Protein AF-A0A353IL69-F1 (afdb_monomer_lite)

Structure (mmCIF, N/CA/C/O backbone):
data_AF-A0A353IL69-F1
#
_entry.id   AF-A0A353IL69-F1
#
loop_
_atom_site.group_PDB
_atom_site.id
_atom_site.type_symbol
_atom_site.label_atom_id
_atom_site.label_alt_id
_atom_site.label_comp_id
_atom_site.label_asym_id
_atom_site.label_entity_id
_atom_site.label_seq_id
_atom_site.pdbx_PDB_ins_code
_atom_site.Cartn_x
_atom_site.Cartn_y
_atom_site.Cartn_z
_atom_site.occupancy
_atom_site.B_iso_or_equiv
_atom_site.auth_seq_id
_atom_site.auth_comp_id
_atom_site.auth_asym_id
_atom_site.auth_atom_id
_atom_site.pdbx_PDB_model_num
ATOM 1 N N . THR A 1 1 ? 11.660 -8.469 10.070 1.00 73.81 1 THR A N 1
ATOM 2 C CA . THR A 1 1 ? 12.323 -8.758 8.776 1.00 73.81 1 THR A CA 1
ATOM 3 C C . THR A 1 1 ? 11.275 -8.730 7.670 1.00 73.81 1 THR A C 1
ATOM 5 O O . THR A 1 1 ? 10.100 -8.648 7.994 1.00 73.81 1 THR A O 1
ATOM 8 N N . CYS A 1 2 ? 11.642 -8.746 6.382 1.00 82.44 2 CYS A N 1
ATOM 9 C CA . CYS A 1 2 ? 10.623 -8.758 5.315 1.00 82.44 2 CYS A CA 1
ATOM 10 C C . CYS A 1 2 ? 9.680 -9.972 5.440 1.00 82.44 2 CYS A C 1
ATOM 12 O O . CYS A 1 2 ? 8.455 -9.845 5.418 1.00 82.44 2 CYS A O 1
ATOM 14 N N . ASP A 1 3 ? 10.271 -11.144 5.672 1.00 81.12 3 ASP A N 1
ATOM 15 C CA . ASP A 1 3 ? 9.542 -12.410 5.746 1.00 81.12 3 ASP A CA 1
ATOM 16 C C . ASP A 1 3 ? 8.871 -12.646 7.107 1.00 81.12 3 ASP A C 1
ATOM 18 O O . ASP A 1 3 ? 8.031 -13.533 7.231 1.00 81.12 3 ASP A O 1
ATOM 22 N N . SER A 1 4 ? 9.188 -11.848 8.137 1.00 70.44 4 SER A N 1
ATOM 23 C CA . SER A 1 4 ? 8.471 -11.957 9.405 1.00 70.44 4 SER A CA 1
ATOM 24 C C . SER A 1 4 ? 7.059 -11.425 9.219 1.00 70.44 4 SER A C 1
ATOM 26 O O . SER A 1 4 ? 6.862 -10.214 9.104 1.00 70.44 4 SER A O 1
ATOM 28 N N . VAL A 1 5 ? 6.078 -12.321 9.232 1.00 60.97 5 VAL A N 1
ATOM 29 C CA . VAL A 1 5 ? 4.689 -11.951 9.495 1.00 60.97 5 VAL A CA 1
ATOM 30 C C . VAL A 1 5 ? 4.682 -11.329 10.889 1.00 60.97 5 VAL A C 1
ATOM 32 O O . VAL A 1 5 ? 5.055 -12.008 11.850 1.00 60.97 5 VAL A O 1
ATOM 35 N N . PRO A 1 6 ? 4.346 -10.038 11.031 1.00 54.38 6 PRO A N 1
ATOM 36 C CA . PRO A 1 6 ? 4.229 -9.483 12.355 1.00 54.38 6 PRO A CA 1
ATOM 37 C C . PRO A 1 6 ? 3.057 -10.203 13.005 1.00 54.38 6 PRO A C 1
ATOM 39 O O . PRO A 1 6 ? 2.037 -10.390 12.336 1.00 54.38 6 PRO A O 1
ATOM 42 N N . PRO A 1 7 ? 3.203 -10.699 14.241 1.00 52.44 7 PRO A N 1
ATOM 43 C CA . PRO A 1 7 ? 2.152 -11.476 14.867 1.00 52.44 7 PRO A CA 1
ATOM 44 C C . PRO A 1 7 ? 0.869 -10.641 14.876 1.00 52.44 7 PRO A C 1
ATOM 46 O O . PRO A 1 7 ? 0.732 -9.697 15.650 1.00 52.44 7 PRO A O 1
ATOM 49 N N . LEU A 1 8 ? -0.078 -11.017 14.007 1.00 49.97 8 LEU A N 1
ATOM 50 C CA . LEU A 1 8 ? -1.437 -10.466 13.952 1.00 49.97 8 LEU A CA 1
ATOM 51 C C . LEU A 1 8 ? -2.196 -10.732 15.267 1.00 49.97 8 LEU A C 1
ATOM 53 O O . LEU A 1 8 ? -3.275 -10.194 15.482 1.00 49.97 8 LEU A O 1
ATOM 57 N N . ALA A 1 9 ? -1.614 -11.567 16.133 1.00 47.19 9 ALA A N 1
ATOM 58 C CA . ALA A 1 9 ? -2.151 -12.075 17.383 1.00 47.19 9 ALA A CA 1
ATOM 59 C C . ALA A 1 9 ? -1.579 -11.387 18.639 1.00 47.19 9 ALA A C 1
ATOM 61 O O . ALA A 1 9 ? -1.637 -11.966 19.722 1.00 47.19 9 ALA A O 1
ATOM 62 N N . GLN A 1 10 ? -1.015 -10.178 18.538 1.00 51.50 10 GLN A N 1
ATOM 63 C CA . GLN A 1 10 ? -0.778 -9.394 19.752 1.00 51.50 10 GLN A CA 1
ATOM 64 C C . GLN A 1 10 ? -2.104 -8.782 20.223 1.00 51.50 10 GLN A C 1
ATOM 66 O O . GLN A 1 10 ? -2.706 -7.930 19.570 1.00 51.50 10 GLN A O 1
ATOM 71 N N . VAL A 1 11 ? -2.583 -9.296 21.352 1.00 49.19 11 VAL A N 1
ATOM 72 C CA . VAL A 1 11 ? -3.770 -8.832 22.069 1.00 49.19 11 VAL A CA 1
ATOM 73 C C . VAL A 1 11 ? -3.507 -7.398 22.549 1.00 49.19 11 VAL A C 1
ATOM 75 O O . VAL A 1 11 ? -2.593 -7.185 23.336 1.00 49.19 11 VAL A O 1
ATOM 78 N N . GLY A 1 12 ? -4.287 -6.423 22.067 1.00 57.62 12 GLY A N 1
ATOM 79 C CA . GLY A 1 12 ? -4.243 -5.027 22.538 1.00 57.62 12 GLY A CA 1
ATOM 80 C C . GLY A 1 12 ? -3.531 -4.003 21.644 1.00 57.62 12 GLY A C 1
ATOM 81 O O . GLY A 1 12 ? -3.362 -2.873 22.082 1.00 57.62 12 GLY A O 1
ATOM 82 N N . VAL A 1 13 ? -3.135 -4.356 20.417 1.00 67.62 13 VAL A N 1
ATOM 83 C CA . VAL A 1 13 ? -2.395 -3.435 19.531 1.00 67.62 13 VAL A CA 1
ATOM 84 C C . VAL A 1 13 ? -3.335 -2.418 18.878 1.00 67.62 13 VAL A C 1
ATOM 86 O O . VAL A 1 13 ? -4.316 -2.813 18.234 1.00 67.62 13 VAL A O 1
ATOM 89 N N . THR A 1 14 ? -3.044 -1.122 19.023 1.00 86.19 14 THR A N 1
ATOM 90 C CA . THR A 1 14 ? -3.870 -0.049 18.443 1.00 86.19 14 THR A CA 1
ATOM 91 C C . THR A 1 14 ? -3.808 -0.053 16.911 1.00 86.19 14 THR A C 1
ATOM 93 O O . THR A 1 14 ? -2.955 -0.702 16.292 1.00 86.19 14 THR A O 1
ATOM 96 N N . LYS A 1 15 ? -4.725 0.678 16.261 1.00 84.88 15 LYS A N 1
ATOM 97 C CA . LYS A 1 15 ? -4.700 0.861 14.799 1.00 84.88 15 LYS A CA 1
ATOM 98 C C . LYS A 1 15 ? -3.337 1.404 14.352 1.00 84.88 15 LYS A C 1
ATOM 100 O O . LYS A 1 15 ? -2.767 0.910 13.382 1.00 84.88 15 LYS A O 1
ATOM 105 N N . GLU A 1 16 ? -2.806 2.376 15.084 1.00 86.94 16 GLU A N 1
ATOM 106 C CA . GLU A 1 16 ? -1.546 3.062 14.803 1.00 86.94 16 GLU A CA 1
ATOM 107 C C . GLU A 1 16 ? -0.351 2.116 14.935 1.00 86.94 16 GLU A C 1
ATOM 109 O O . GLU A 1 16 ? 0.489 2.054 14.040 1.00 86.94 16 GLU A O 1
ATOM 114 N N . GLU A 1 17 ? -0.298 1.316 15.999 1.00 86.25 17 GLU A N 1
ATOM 115 C CA . GLU A 1 17 ? 0.778 0.341 16.205 1.00 86.25 17 GLU A CA 1
ATOM 116 C C . GLU A 1 17 ? 0.763 -0.768 15.143 1.00 86.25 17 GLU A C 1
ATOM 118 O O . GLU A 1 17 ? 1.816 -1.211 14.669 1.00 86.25 17 GLU A O 1
ATOM 123 N N . ARG A 1 18 ? -0.432 -1.199 14.712 1.00 86.88 18 ARG A N 1
ATOM 124 C CA . ARG A 1 18 ? -0.575 -2.144 13.598 1.00 86.88 18 ARG A CA 1
ATOM 125 C C . ARG A 1 18 ? -0.009 -1.550 12.308 1.00 86.88 18 ARG A C 1
ATOM 127 O O . ARG A 1 18 ? 0.718 -2.242 11.595 1.00 86.88 18 ARG A O 1
ATOM 134 N N . LEU A 1 19 ? -0.322 -0.287 12.016 1.00 90.44 19 LEU A N 1
ATOM 135 C CA . LEU A 1 19 ? 0.185 0.418 10.838 1.00 90.44 19 LEU A CA 1
ATOM 136 C C . LEU A 1 19 ? 1.703 0.639 10.902 1.00 90.44 19 LEU A C 1
ATOM 138 O O . LEU A 1 19 ? 2.368 0.403 9.897 1.00 90.44 19 LEU A O 1
ATOM 142 N N . ASP A 1 20 ? 2.271 1.009 12.056 1.00 89.56 20 ASP A N 1
ATOM 143 C CA . ASP A 1 20 ? 3.727 1.170 12.223 1.00 89.56 20 ASP A CA 1
ATOM 144 C C . ASP A 1 20 ? 4.469 -0.151 11.982 1.00 89.56 20 ASP A C 1
ATOM 146 O O . ASP A 1 20 ? 5.483 -0.200 11.281 1.00 89.56 20 ASP A O 1
ATOM 150 N N . ASN A 1 21 ? 3.933 -1.259 12.497 1.00 89.12 21 ASN A N 1
ATOM 151 C CA . ASN A 1 21 ? 4.545 -2.564 12.293 1.00 89.12 21 ASN A CA 1
ATOM 152 C C . ASN A 1 21 ? 4.521 -2.983 10.810 1.00 89.12 21 ASN A C 1
ATOM 154 O O . ASN A 1 21 ? 5.544 -3.396 10.251 1.00 89.12 21 ASN A O 1
ATOM 158 N N . LEU A 1 22 ? 3.374 -2.806 10.147 1.00 92.00 22 LEU A N 1
ATOM 159 C CA . LEU A 1 22 ? 3.250 -3.045 8.708 1.00 92.00 22 LEU A CA 1
ATOM 160 C C . LEU A 1 22 ? 4.212 -2.156 7.912 1.00 92.00 22 LEU A C 1
ATOM 162 O O . LEU A 1 22 ? 4.920 -2.666 7.045 1.00 92.00 22 LEU A O 1
ATOM 166 N N . LEU A 1 23 ? 4.324 -0.872 8.261 1.00 92.56 23 LEU A N 1
ATOM 167 C CA . LEU A 1 23 ? 5.239 0.064 7.613 1.00 92.56 23 LEU A CA 1
ATOM 168 C C . LEU A 1 23 ? 6.697 -0.401 7.728 1.00 92.56 23 LEU A C 1
ATOM 170 O O . LEU A 1 23 ? 7.407 -0.488 6.723 1.00 92.56 23 LEU A O 1
ATOM 174 N N . ARG A 1 24 ? 7.146 -0.774 8.933 1.00 92.50 24 ARG A N 1
ATOM 175 C CA . ARG A 1 24 ? 8.507 -1.296 9.159 1.00 92.50 24 ARG A CA 1
ATOM 176 C C . ARG A 1 24 ? 8.786 -2.537 8.321 1.00 92.50 24 ARG A C 1
ATOM 178 O O . ARG A 1 24 ? 9.881 -2.674 7.768 1.00 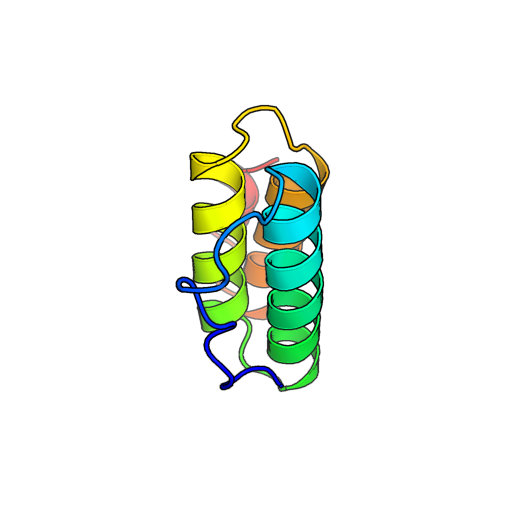92.50 24 ARG A O 1
ATOM 185 N N . ARG A 1 25 ? 7.813 -3.442 8.215 1.00 92.75 25 ARG A N 1
ATOM 186 C CA . ARG A 1 25 ? 7.944 -4.656 7.404 1.00 92.75 25 ARG A CA 1
ATOM 187 C C . ARG A 1 25 ? 7.996 -4.342 5.912 1.00 92.75 25 ARG A C 1
ATOM 189 O O . ARG A 1 25 ? 8.876 -4.867 5.234 1.00 92.75 25 ARG A O 1
ATOM 196 N N . ALA A 1 26 ? 7.111 -3.484 5.413 1.00 92.31 26 ALA A N 1
ATOM 197 C CA . ALA A 1 26 ? 7.080 -3.104 4.005 1.00 92.31 26 ALA A CA 1
ATOM 198 C C . ALA A 1 26 ? 8.407 -2.463 3.578 1.00 92.31 26 ALA A C 1
ATOM 200 O O . ALA A 1 26 ? 9.007 -2.878 2.589 1.00 92.31 26 ALA A O 1
ATOM 201 N N . ILE A 1 27 ? 8.941 -1.545 4.391 1.00 91.25 27 ILE A N 1
ATOM 202 C CA . ILE A 1 27 ? 10.258 -0.933 4.163 1.00 91.25 27 ILE A CA 1
ATOM 203 C C . ILE A 1 27 ? 11.368 -1.993 4.161 1.00 91.25 27 ILE A C 1
ATOM 205 O O . ILE A 1 27 ? 12.278 -1.940 3.332 1.00 91.25 27 ILE A O 1
ATOM 209 N N . ALA A 1 28 ? 11.308 -2.978 5.062 1.00 92.31 28 ALA A N 1
ATOM 210 C CA . ALA A 1 28 ? 12.267 -4.079 5.061 1.00 92.31 28 ALA A CA 1
ATOM 211 C C . ALA A 1 28 ? 12.177 -4.924 3.778 1.00 92.31 28 ALA A C 1
ATOM 213 O O . ALA A 1 28 ? 13.211 -5.365 3.283 1.00 92.31 28 ALA A O 1
ATOM 214 N N . CYS A 1 29 ? 10.980 -5.124 3.221 1.00 90.56 29 CYS A N 1
ATOM 215 C CA . CYS A 1 29 ? 10.788 -5.823 1.949 1.00 90.56 29 CYS A CA 1
ATOM 216 C C . CYS A 1 29 ? 11.317 -5.042 0.749 1.00 90.56 29 CYS A C 1
ATOM 218 O O . CYS A 1 29 ? 12.028 -5.618 -0.073 1.00 90.56 29 CYS A O 1
ATOM 220 N N . VAL A 1 30 ? 11.078 -3.729 0.705 1.00 89.88 30 VAL A N 1
ATOM 221 C CA . VAL A 1 30 ? 11.683 -2.829 -0.289 1.00 89.88 30 VAL A CA 1
ATOM 222 C C . VAL A 1 30 ? 13.211 -2.956 -0.260 1.00 89.88 30 VAL A C 1
ATOM 224 O O . VAL A 1 30 ? 13.836 -3.239 -1.278 1.00 89.88 30 VAL A O 1
ATOM 227 N N . ARG A 1 31 ? 13.826 -2.848 0.926 1.00 88.44 31 ARG A N 1
ATOM 228 C CA . ARG A 1 31 ? 15.289 -2.964 1.092 1.00 88.44 31 ARG A CA 1
ATOM 229 C C . ARG A 1 31 ? 15.838 -4.351 0.759 1.00 88.44 31 ARG A C 1
ATOM 231 O O . ARG A 1 31 ? 16.992 -4.463 0.365 1.00 88.44 31 ARG A O 1
ATOM 238 N N . ALA A 1 32 ? 15.030 -5.393 0.929 1.00 89.25 32 ALA A N 1
ATOM 239 C CA . ALA A 1 32 ? 15.398 -6.767 0.609 1.00 89.25 32 ALA A CA 1
ATOM 240 C C . ALA A 1 32 ? 15.248 -7.107 -0.886 1.00 89.25 32 ALA A C 1
ATOM 242 O O . ALA A 1 32 ? 15.427 -8.267 -1.251 1.00 89.25 32 ALA A O 1
ATOM 243 N N . GLY A 1 33 ? 14.887 -6.142 -1.744 1.00 89.62 33 GLY A N 1
ATOM 244 C CA . GLY A 1 33 ? 14.638 -6.401 -3.163 1.00 89.62 33 GLY A CA 1
ATOM 245 C C . GLY A 1 33 ? 13.381 -7.239 -3.406 1.00 89.62 33 GLY A C 1
ATOM 246 O O . GLY A 1 33 ? 13.274 -7.894 -4.437 1.00 89.62 33 GLY A O 1
ATOM 247 N N . LYS A 1 34 ? 12.429 -7.216 -2.462 1.00 90.50 34 LYS A N 1
ATOM 248 C CA . LYS A 1 34 ? 11.122 -7.887 -2.544 1.00 90.50 34 LYS A CA 1
ATOM 249 C C . LYS A 1 34 ? 9.974 -6.862 -2.604 1.00 90.50 34 LYS A C 1
ATOM 251 O O . LYS A 1 34 ? 9.118 -6.854 -1.715 1.00 90.50 34 LYS A O 1
ATOM 256 N N . PRO A 1 35 ? 9.953 -5.952 -3.593 1.00 88.69 35 PRO A N 1
ATOM 257 C CA . PRO A 1 35 ? 8.953 -4.891 -3.658 1.00 88.69 35 PRO A CA 1
ATOM 258 C C . PRO A 1 35 ? 7.517 -5.398 -3.882 1.00 88.69 35 PRO A C 1
ATOM 260 O O . PRO A 1 35 ? 6.597 -4.747 -3.400 1.00 88.69 35 PRO A O 1
ATOM 263 N N . ASP A 1 36 ? 7.304 -6.580 -4.476 1.00 90.12 36 ASP A N 1
ATOM 264 C CA . ASP A 1 36 ? 5.958 -7.179 -4.592 1.00 90.12 36 ASP A CA 1
ATOM 265 C C . ASP A 1 36 ? 5.329 -7.449 -3.212 1.00 90.12 36 ASP A C 1
ATOM 267 O O . ASP A 1 36 ? 4.190 -7.075 -2.949 1.00 90.12 36 ASP A O 1
ATOM 271 N N . LEU A 1 37 ? 6.108 -7.986 -2.264 1.00 90.81 37 LEU A N 1
ATOM 272 C CA . LEU A 1 37 ? 5.638 -8.161 -0.884 1.00 90.81 37 LEU A CA 1
ATOM 273 C C . LEU A 1 37 ? 5.365 -6.819 -0.198 1.00 90.81 37 LEU A C 1
ATOM 275 O O . LEU A 1 37 ? 4.477 -6.723 0.646 1.00 90.81 37 LEU A O 1
ATOM 279 N N . ALA A 1 38 ? 6.134 -5.779 -0.528 1.00 92.81 38 ALA A N 1
ATOM 280 C CA . ALA A 1 38 ? 5.883 -4.448 0.008 1.00 92.81 38 ALA A CA 1
ATOM 281 C C . ALA A 1 38 ? 4.552 -3.880 -0.508 1.00 92.81 38 ALA A C 1
ATOM 283 O O . ALA A 1 38 ? 3.803 -3.314 0.286 1.00 92.81 38 ALA A O 1
ATOM 284 N N . VAL A 1 39 ? 4.224 -4.085 -1.789 1.00 93.31 39 VAL A N 1
ATOM 285 C CA . VAL A 1 39 ? 2.934 -3.699 -2.383 1.00 93.31 39 VAL A CA 1
ATOM 286 C C . VAL A 1 39 ? 1.761 -4.343 -1.644 1.00 93.31 39 VAL A C 1
ATOM 288 O O . VAL A 1 39 ? 0.806 -3.644 -1.288 1.00 93.31 39 VAL A O 1
ATOM 291 N N . ASP A 1 40 ? 1.841 -5.644 -1.359 1.00 92.62 40 ASP A N 1
ATOM 292 C CA . ASP A 1 40 ? 0.794 -6.358 -0.619 1.00 92.62 40 ASP A CA 1
ATOM 293 C C . ASP A 1 40 ? 0.612 -5.782 0.791 1.00 92.62 40 ASP A C 1
ATOM 295 O O . ASP A 1 40 ? -0.510 -5.563 1.256 1.00 92.62 40 ASP A O 1
ATOM 299 N N . ILE A 1 41 ? 1.720 -5.470 1.469 1.00 94.12 41 ILE A N 1
ATOM 300 C CA . ILE A 1 41 ? 1.686 -4.893 2.815 1.00 94.12 41 ILE A CA 1
ATOM 301 C C . ILE A 1 41 ? 1.094 -3.479 2.794 1.00 94.12 41 ILE A C 1
ATOM 303 O O . ILE A 1 41 ? 0.255 -3.167 3.640 1.00 94.12 41 ILE A O 1
ATOM 307 N N . PHE A 1 42 ? 1.469 -2.629 1.835 1.00 95.19 42 PHE A N 1
ATOM 308 C CA . PHE A 1 42 ? 0.873 -1.296 1.712 1.00 95.19 42 PHE A CA 1
ATOM 309 C C . PHE A 1 42 ? -0.619 -1.367 1.370 1.00 95.19 42 PHE A C 1
ATOM 311 O O . PHE A 1 42 ? -1.409 -0.595 1.908 1.00 95.19 42 PHE A O 1
ATOM 318 N N . SER A 1 43 ? -1.040 -2.346 0.569 1.00 94.25 43 SER A N 1
ATOM 319 C CA . SER A 1 43 ? -2.461 -2.595 0.292 1.00 94.25 43 SER A CA 1
ATOM 320 C C . SER A 1 43 ? -3.232 -3.023 1.549 1.00 94.25 43 SER A C 1
ATOM 322 O O . SER A 1 43 ? -4.365 -2.585 1.768 1.00 94.25 43 SER A O 1
ATOM 324 N N . ALA A 1 44 ? -2.604 -3.800 2.437 1.00 93.19 44 ALA A N 1
ATOM 325 C CA . ALA A 1 44 ? -3.171 -4.108 3.749 1.00 93.19 44 ALA A CA 1
ATOM 326 C C . ALA A 1 44 ? -3.269 -2.858 4.646 1.00 93.19 44 ALA A C 1
ATOM 328 O O . ALA A 1 44 ? -4.278 -2.674 5.325 1.00 93.19 44 ALA A O 1
ATOM 329 N N . MET A 1 45 ? -2.265 -1.970 4.625 1.00 94.62 45 MET A N 1
ATOM 330 C CA . MET A 1 45 ? -2.315 -0.692 5.353 1.00 94.62 45 MET A CA 1
ATOM 331 C C . MET A 1 45 ? -3.464 0.199 4.868 1.00 94.62 45 MET A C 1
ATOM 333 O O . MET A 1 45 ? -4.174 0.753 5.699 1.00 94.62 45 MET A O 1
ATOM 337 N N . ILE A 1 46 ? -3.698 0.271 3.554 1.00 95.19 46 ILE A N 1
ATOM 338 C CA . ILE A 1 46 ? -4.820 1.015 2.955 1.00 95.19 46 ILE A CA 1
ATOM 339 C C . ILE A 1 46 ? -6.169 0.420 3.373 1.00 95.19 46 ILE A C 1
ATOM 341 O O . ILE A 1 46 ? -7.107 1.152 3.669 1.00 95.19 46 ILE A O 1
ATOM 345 N N . THR A 1 47 ? -6.267 -0.909 3.466 1.00 93.00 47 THR A N 1
ATOM 346 C CA . THR A 1 47 ? -7.481 -1.575 3.972 1.00 93.00 47 THR A CA 1
ATOM 347 C C . THR A 1 47 ? -7.775 -1.210 5.433 1.00 93.00 47 THR A C 1
ATOM 349 O O . THR A 1 47 ? -8.933 -1.089 5.823 1.00 93.00 47 THR A O 1
ATOM 352 N N . ILE A 1 48 ? -6.735 -1.036 6.255 1.00 90.94 48 ILE A N 1
ATOM 353 C CA . ILE A 1 48 ? -6.867 -0.642 7.667 1.00 90.94 48 ILE A CA 1
ATOM 354 C C . ILE A 1 48 ? -7.173 0.852 7.799 1.00 90.94 48 ILE A C 1
ATOM 356 O O . ILE A 1 48 ? -7.931 1.261 8.682 1.00 90.94 48 ILE A O 1
ATOM 360 N N . ASP A 1 49 ? -6.550 1.668 6.956 1.00 92.69 49 ASP A N 1
ATOM 361 C CA . ASP A 1 49 ? -6.675 3.114 6.973 1.00 92.69 49 ASP A CA 1
ATOM 362 C C . ASP A 1 49 ? -6.715 3.688 5.553 1.00 92.69 49 ASP A C 1
ATOM 364 O O . ASP A 1 49 ? -5.673 4.038 4.993 1.00 92.69 49 ASP A O 1
ATOM 368 N N . PRO A 1 50 ? -7.917 3.820 4.967 1.00 95.06 50 PRO A N 1
ATOM 369 C CA . PRO A 1 50 ? -8.069 4.315 3.602 1.00 95.06 50 PRO A CA 1
ATOM 370 C C . PRO A 1 50 ? -7.577 5.751 3.393 1.00 95.06 50 PRO A C 1
ATOM 372 O O . PRO A 1 50 ? -7.363 6.140 2.250 1.00 95.06 50 PRO A O 1
ATOM 375 N N . GLY A 1 51 ? -7.404 6.529 4.470 1.00 94.44 51 GLY A N 1
ATOM 376 C CA . GLY A 1 51 ? -6.845 7.885 4.448 1.00 94.44 51 GLY A CA 1
ATOM 377 C C . GLY A 1 51 ? -5.329 7.947 4.664 1.00 94.44 51 GLY A C 1
ATOM 378 O O . GLY A 1 51 ? -4.781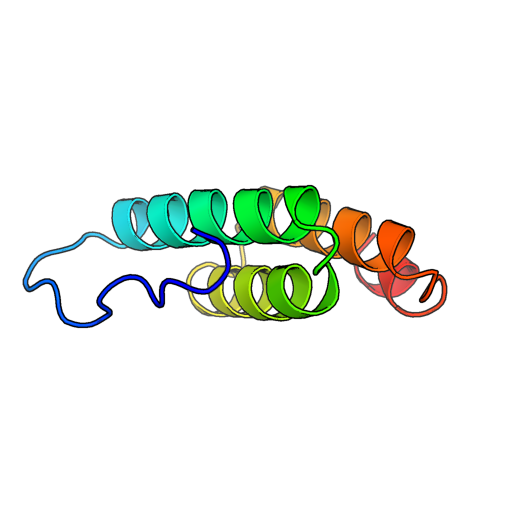 9.037 4.800 1.00 94.44 51 GLY A O 1
ATOM 379 N N . ASN A 1 52 ? -4.633 6.807 4.728 1.00 92.44 52 ASN A N 1
ATOM 380 C CA . ASN A 1 52 ? -3.191 6.777 4.952 1.00 92.44 52 ASN A CA 1
ATOM 381 C C . ASN A 1 52 ? -2.420 7.109 3.669 1.00 92.44 52 ASN A C 1
ATOM 383 O O . ASN A 1 52 ? -1.984 6.221 2.936 1.00 92.44 52 ASN A O 1
ATOM 387 N N . GLU A 1 53 ? -2.210 8.400 3.424 1.00 93.31 53 GLU A N 1
ATOM 388 C CA . GLU A 1 53 ? -1.461 8.920 2.271 1.00 93.31 53 GLU A CA 1
ATOM 389 C C . GLU A 1 53 ? -0.061 8.297 2.144 1.00 93.31 53 GLU A C 1
ATOM 391 O O . GLU A 1 53 ? 0.401 7.986 1.045 1.00 93.31 53 GLU A O 1
ATOM 396 N N . SER A 1 54 ? 0.603 8.034 3.276 1.00 91.50 54 SER A N 1
ATOM 397 C CA . SER A 1 54 ? 1.923 7.396 3.286 1.00 91.50 54 SER A CA 1
ATOM 398 C C . SER A 1 54 ? 1.881 5.966 2.742 1.00 91.50 54 SER A C 1
ATOM 400 O O . SER A 1 54 ? 2.845 5.532 2.112 1.00 91.50 54 SER A O 1
ATOM 402 N N . ALA A 1 55 ? 0.795 5.220 2.953 1.00 93.19 55 ALA A N 1
ATOM 403 C CA . ALA A 1 55 ? 0.653 3.875 2.403 1.00 93.19 55 ALA A CA 1
ATOM 404 C C . ALA A 1 55 ? 0.522 3.904 0.872 1.00 93.19 55 ALA A C 1
ATOM 406 O O . ALA A 1 55 ? 1.198 3.123 0.204 1.00 93.19 55 ALA A O 1
ATOM 407 N N . TYR A 1 56 ? -0.255 4.839 0.313 1.00 94.19 56 TYR A N 1
ATOM 408 C CA . TYR A 1 56 ? -0.360 5.019 -1.142 1.00 94.19 56 TYR A CA 1
ATOM 409 C C . TYR A 1 56 ? 0.970 5.445 -1.761 1.00 94.19 56 TYR A C 1
ATOM 411 O O . TYR A 1 56 ? 1.447 4.793 -2.689 1.00 94.19 56 TYR A O 1
ATOM 419 N N . LEU A 1 57 ? 1.628 6.466 -1.198 1.00 93.62 57 LEU A N 1
ATOM 420 C CA . LEU A 1 57 ? 2.911 6.954 -1.710 1.00 93.62 57 LEU A CA 1
ATOM 421 C C . LEU A 1 57 ? 3.973 5.849 -1.720 1.00 93.62 57 LEU A C 1
ATOM 423 O O . LEU A 1 57 ? 4.708 5.672 -2.693 1.00 93.62 57 LEU A O 1
ATOM 427 N N . ASN A 1 58 ? 4.058 5.076 -0.637 1.00 92.69 58 ASN A N 1
ATOM 428 C CA . ASN A 1 58 ? 5.025 3.991 -0.572 1.00 92.69 58 ASN A CA 1
ATOM 429 C C . ASN A 1 58 ? 4.649 2.804 -1.476 1.00 92.69 58 ASN A C 1
ATOM 431 O O . ASN A 1 58 ? 5.557 2.159 -2.007 1.00 92.69 58 ASN A O 1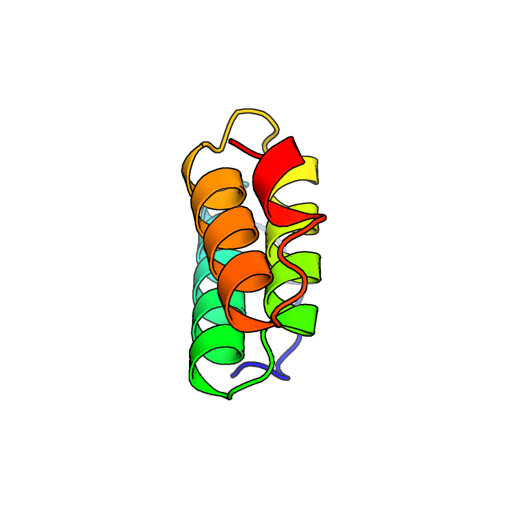
ATOM 435 N N . ARG A 1 59 ? 3.355 2.539 -1.712 1.00 94.31 59 ARG A N 1
ATOM 436 C CA . ARG A 1 59 ? 2.903 1.535 -2.689 1.00 94.31 59 ARG A CA 1
ATOM 437 C C . ARG A 1 59 ? 3.270 1.933 -4.114 1.00 94.31 59 ARG A C 1
ATOM 439 O O . ARG A 1 59 ? 3.861 1.122 -4.823 1.00 94.31 59 ARG A O 1
ATOM 446 N N . ALA A 1 60 ? 3.030 3.188 -4.491 1.00 90.44 60 ALA A N 1
ATOM 447 C CA . ALA A 1 60 ? 3.453 3.736 -5.775 1.00 90.44 60 ALA A CA 1
ATOM 448 C C . ALA A 1 60 ? 4.975 3.606 -5.960 1.00 90.44 60 ALA A C 1
ATOM 450 O O . ALA A 1 60 ? 5.440 3.080 -6.970 1.00 90.44 60 ALA A O 1
ATOM 451 N N . ASN A 1 61 ? 5.764 3.973 -4.944 1.00 89.12 61 ASN A N 1
ATOM 452 C CA . ASN A 1 61 ? 7.220 3.800 -4.971 1.00 89.12 61 ASN A CA 1
ATOM 453 C C . ASN A 1 61 ? 7.644 2.330 -5.127 1.00 89.12 61 ASN A C 1
ATOM 455 O O . ASN A 1 61 ? 8.595 2.041 -5.855 1.00 89.12 61 ASN A O 1
ATOM 459 N N . ALA A 1 62 ? 6.949 1.396 -4.473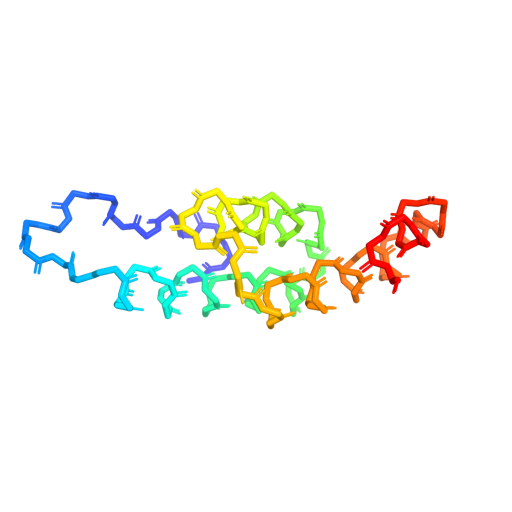 1.00 89.62 62 ALA A N 1
ATOM 460 C CA . ALA A 1 62 ? 7.217 -0.032 -4.617 1.00 89.62 62 ALA A CA 1
ATOM 461 C C . ALA A 1 62 ? 6.895 -0.537 -6.039 1.00 89.62 62 ALA A C 1
ATOM 463 O O . ALA A 1 62 ? 7.700 -1.274 -6.608 1.00 89.62 62 ALA A O 1
ATOM 464 N N . TYR A 1 63 ? 5.801 -0.074 -6.657 1.00 86.31 63 TYR A N 1
ATOM 465 C CA . TYR A 1 63 ? 5.481 -0.369 -8.062 1.00 86.31 63 TYR A CA 1
ATOM 466 C C . TYR A 1 63 ? 6.512 0.189 -9.049 1.00 86.31 63 TYR A C 1
ATOM 468 O O . TYR A 1 63 ? 6.863 -0.465 -10.033 1.00 86.31 63 TYR A O 1
ATOM 476 N N . LEU A 1 64 ? 7.046 1.385 -8.789 1.00 84.12 64 LEU A N 1
ATOM 477 C CA . LEU A 1 64 ? 8.115 1.949 -9.614 1.00 84.12 64 LEU A CA 1
ATOM 478 C C . LEU A 1 64 ? 9.392 1.094 -9.546 1.00 84.12 64 LEU A C 1
ATOM 480 O O . LEU A 1 64 ? 10.093 0.946 -10.549 1.00 84.12 64 LEU A O 1
ATOM 484 N N . GLN A 1 65 ? 9.678 0.477 -8.395 1.00 78.75 65 GLN A N 1
ATOM 485 C CA . GLN A 1 65 ? 10.840 -0.401 -8.226 1.00 78.75 65 GLN A CA 1
ATOM 486 C C . GLN A 1 65 ? 10.680 -1.781 -8.881 1.00 78.75 65 GLN A C 1
ATOM 488 O O . GLN A 1 65 ? 11.681 -2.356 -9.307 1.00 78.75 65 GLN A O 1
ATOM 493 N N . THR A 1 66 ? 9.458 -2.308 -9.029 1.00 67.88 66 THR A N 1
ATOM 494 C CA . THR A 1 66 ? 9.210 -3.595 -9.717 1.00 67.88 66 THR A CA 1
ATOM 495 C C . THR A 1 66 ? 9.284 -3.499 -11.246 1.00 67.88 66 THR A C 1
ATOM 497 O O . THR A 1 66 ? 9.089 -4.505 -11.925 1.00 67.88 66 THR A O 1
ATOM 500 N N . ARG A 1 67 ? 9.546 -2.311 -11.823 1.00 66.50 67 ARG A N 1
ATOM 501 C CA . ARG A 1 67 ? 9.352 -2.007 -13.260 1.00 66.50 67 ARG A CA 1
ATOM 502 C C . ARG A 1 67 ? 7.919 -2.273 -13.752 1.00 66.50 67 ARG A C 1
ATOM 504 O O . ARG A 1 67 ? 7.684 -2.293 -14.960 1.00 66.50 67 ARG A O 1
ATOM 511 N N . GLN A 1 68 ? 6.948 -2.412 -12.846 1.00 60.53 68 GLN A N 1
ATOM 512 C CA . GLN A 1 68 ? 5.521 -2.472 -13.170 1.00 60.53 68 GLN A CA 1
ATOM 513 C C . GLN A 1 68 ? 4.969 -1.045 -13.291 1.00 60.53 68 GLN A C 1
ATOM 515 O O . GLN A 1 68 ? 4.044 -0.642 -12.588 1.00 60.53 68 GLN A O 1
ATOM 520 N N . PHE A 1 69 ? 5.566 -0.260 -14.195 1.00 52.44 69 PHE A N 1
ATOM 521 C CA . PHE A 1 69 ? 5.263 1.161 -14.403 1.00 52.44 69 PHE A CA 1
ATOM 522 C C . PHE A 1 69 ? 3.770 1.442 -14.645 1.00 52.44 69 PHE A C 1
ATOM 524 O O . PHE A 1 69 ? 3.291 2.524 -14.324 1.00 52.44 69 PHE A O 1
ATOM 531 N N 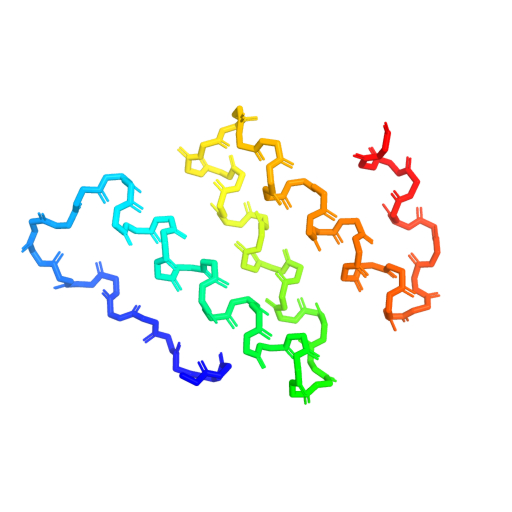. SER A 1 70 ? 3.024 0.469 -15.171 1.00 52.41 70 SER A N 1
ATOM 532 C CA . SER A 1 70 ? 1.589 0.568 -15.437 1.00 52.41 70 SER A CA 1
ATOM 533 C C . SER A 1 70 ? 0.701 0.560 -14.183 1.00 52.41 70 SER A C 1
ATOM 535 O O . SER A 1 70 ? -0.402 1.091 -14.258 1.00 52.41 70 SER A O 1
ATOM 537 N N .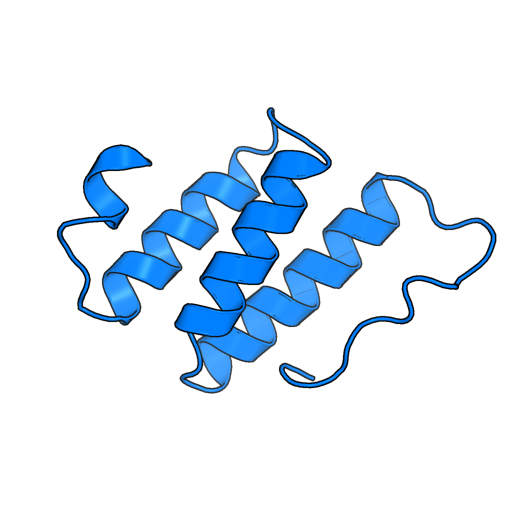 LEU A 1 71 ? 1.147 0.016 -13.040 1.00 55.72 71 LEU A N 1
ATOM 538 C CA . LEU A 1 71 ? 0.352 -0.007 -11.798 1.00 55.72 71 LEU A CA 1
ATOM 539 C C . LEU A 1 71 ? 0.582 1.224 -10.909 1.00 55.72 71 LEU A C 1
ATOM 541 O O . LEU A 1 71 ? -0.344 1.673 -10.244 1.00 55.72 71 LEU A O 1
ATOM 545 N N . GLY A 1 72 ? 1.781 1.818 -10.939 1.00 54.53 72 GLY A N 1
ATOM 546 C CA . GLY A 1 72 ? 2.109 2.992 -10.117 1.00 54.53 72 GLY A CA 1
ATOM 547 C C . GLY A 1 72 ? 1.367 4.276 -10.511 1.00 54.53 72 GLY A C 1
ATOM 548 O O . GLY A 1 72 ? 1.174 5.142 -9.669 1.00 54.53 72 GLY A O 1
ATOM 549 N N . ILE A 1 73 ? 0.921 4.394 -11.767 1.00 57.59 73 ILE A N 1
ATOM 550 C CA . ILE A 1 73 ? 0.201 5.581 -12.266 1.00 57.59 73 ILE A CA 1
ATOM 551 C C . ILE A 1 73 ? -1.238 5.650 -11.731 1.00 57.59 73 ILE A C 1
ATOM 553 O O . ILE A 1 73 ? -1.786 6.738 -11.631 1.00 57.59 73 ILE A O 1
ATOM 557 N N . ALA A 1 74 ? -1.854 4.521 -11.368 1.00 67.44 74 ALA A N 1
ATOM 558 C CA . ALA A 1 74 ? -3.217 4.513 -10.830 1.00 67.44 74 ALA A CA 1
ATOM 559 C C . ALA A 1 74 ? -3.303 4.989 -9.364 1.00 67.44 74 ALA A C 1
ATOM 561 O O . ALA A 1 74 ? -4.395 5.305 -8.900 1.00 67.44 74 ALA A O 1
ATOM 562 N N . ASP A 1 75 ? -2.168 5.020 -8.653 1.00 61.19 75 ASP A N 1
ATOM 563 C CA . ASP A 1 75 ? -2.063 5.422 -7.242 1.00 61.19 75 ASP A CA 1
ATOM 564 C C . ASP A 1 75 ? -1.600 6.883 -7.042 1.00 61.19 75 ASP A C 1
ATOM 566 O O . ASP A 1 75 ? -1.566 7.345 -5.900 1.00 61.19 75 ASP A O 1
ATOM 570 N N . LEU A 1 76 ? -1.208 7.581 -8.119 1.00 56.84 76 LEU A N 1
ATOM 571 C CA . LEU A 1 76 ? -0.784 8.992 -8.129 1.00 56.84 76 LEU A CA 1
ATOM 572 C C . LEU A 1 76 ? -1.960 9.924 -8.439 1.00 56.84 76 LEU A C 1
ATOM 574 O O . LEU A 1 76 ? -2.001 11.011 -7.820 1.00 56.84 76 LEU A O 1
#

Sequence (76 aa):
TCDSVPPLAQVGVTKEERLDNLLRRAIACVRAGKPDLAVDIFSAMITIDPGNESAYLNRANAYLQTRQFSLGIADL

pLDDT: mean 81.32, std 15.37, range [47.19, 95.19]

Foldseek 3Di:
DLPDPPPPPDPPQDLVNLLVVLVVNLVVCVVVLNLVSSLVSLVVNCVSPVPPLVSLVSNLVSCVSVVVPVVSVVSD

Radius of gyration: 12.19 Å; chains: 1; bounding box: 24×21×38 Å

Secondary structure (DSSP, 8-state):
--S----TT-TT--HHHHHHHHHHHHHHHHHTT-HHHHHHHHHHHHHH-TT-HHHHHHHHHHHHHTT-HHHHGGG-